Protein AF-A0A962LWP1-F1 (afdb_monomer_lite)

Secondary structure (DSSP, 8-state):
-GGGSTT----S---SS--SEEEEEETTEEEEEE--

Radius of gyration: 14.95 Å; chains: 1; bounding box: 28×17×37 Å

Sequence (36 aa):
KINNITGVVTNGLFALKPADVLLLGTATGVKTLYAE

Structure (mmCIF, N/CA/C/O backbone):
data_AF-A0A962LWP1-F1
#
_entry.id   AF-A0A962LWP1-F1
#
loop_
_atom_site.group_PDB
_atom_site.id
_atom_site.type_symbol
_atom_site.label_atom_id
_atom_site.label_alt_id
_atom_site.label_comp_id
_atom_site.label_asym_id
_atom_site.label_entity_id
_atom_site.label_seq_id
_atom_site.pdbx_PDB_ins_code
_atom_site.Cartn_x
_atom_sit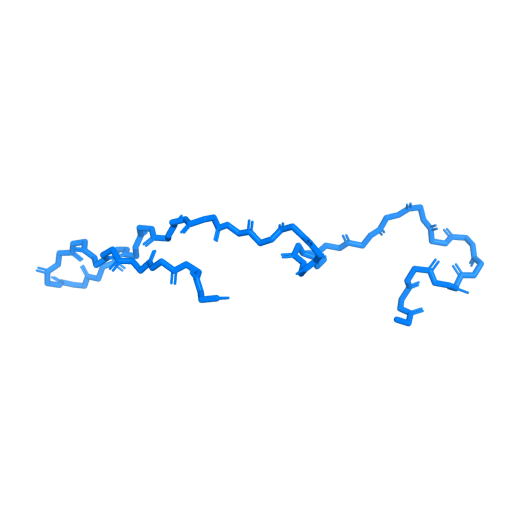e.Cartn_y
_atom_site.Cartn_z
_atom_site.occupancy
_atom_site.B_iso_or_equiv
_atom_site.auth_seq_id
_atom_site.auth_comp_id
_atom_site.auth_asym_id
_atom_site.auth_atom_id
_atom_site.pdbx_PDB_model_num
ATOM 1 N N . LYS A 1 1 ? 13.014 10.545 -9.199 1.00 87.56 1 LYS A N 1
ATOM 2 C CA . LYS A 1 1 ? 14.405 10.276 -9.656 1.00 87.56 1 LYS A CA 1
ATOM 3 C C . LYS A 1 1 ? 14.650 8.804 -9.984 1.00 87.56 1 LYS A C 1
ATOM 5 O O . LYS A 1 1 ? 15.240 8.558 -11.020 1.00 87.56 1 LYS A O 1
ATOM 10 N N . ILE A 1 2 ? 14.173 7.849 -9.175 1.00 96.81 2 ILE A N 1
ATOM 11 C CA . ILE A 1 2 ? 14.405 6.405 -9.394 1.00 96.81 2 ILE A CA 1
ATOM 12 C C . ILE A 1 2 ? 13.981 5.932 -10.799 1.00 96.81 2 ILE A C 1
ATOM 14 O O . ILE A 1 2 ? 14.753 5.253 -11.460 1.00 96.81 2 ILE A O 1
ATOM 18 N N . ASN A 1 3 ? 12.816 6.367 -11.295 1.00 96.88 3 ASN A N 1
ATOM 19 C CA . ASN A 1 3 ? 12.323 6.004 -12.637 1.00 96.88 3 ASN A CA 1
ATOM 20 C C . ASN A 1 3 ? 13.218 6.435 -13.808 1.00 96.88 3 ASN A C 1
ATOM 22 O O . ASN A 1 3 ? 13.052 5.917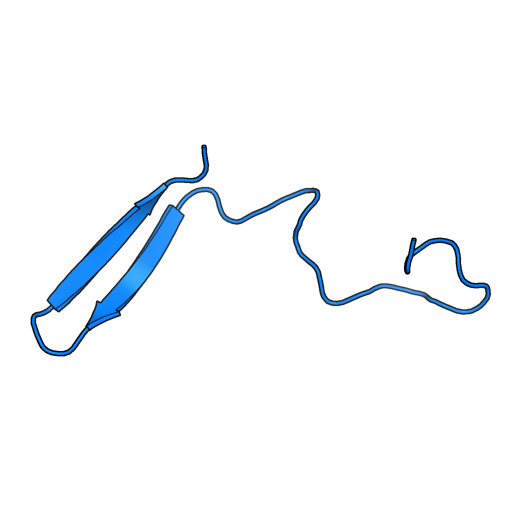 -14.902 1.00 96.88 3 ASN A O 1
ATOM 26 N N . ASN A 1 4 ? 14.149 7.370 -13.603 1.00 97.75 4 ASN A N 1
ATOM 27 C CA . ASN A 1 4 ? 15.010 7.873 -14.677 1.00 97.75 4 ASN A CA 1
ATOM 28 C C . ASN A 1 4 ? 16.371 7.158 -14.715 1.00 97.75 4 ASN A C 1
ATOM 30 O O . ASN A 1 4 ? 17.277 7.603 -15.414 1.00 97.75 4 ASN A O 1
ATOM 34 N N . ILE A 1 5 ? 16.548 6.090 -13.933 1.00 97.94 5 ILE A N 1
ATOM 35 C CA . ILE A 1 5 ? 17.762 5.276 -13.936 1.00 97.94 5 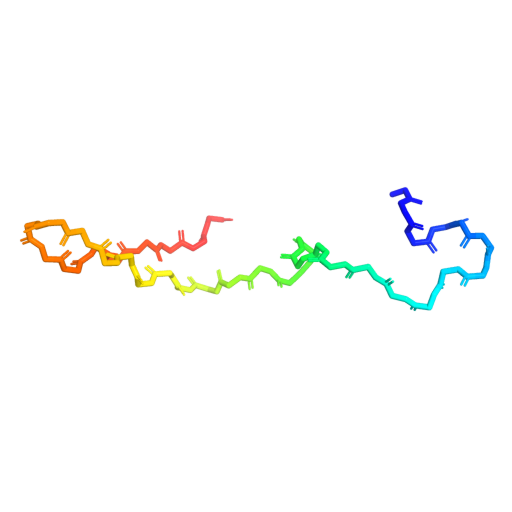ILE A CA 1
ATOM 36 C C . ILE A 1 5 ? 17.612 4.213 -15.030 1.00 97.94 5 ILE A C 1
ATOM 38 O O . ILE A 1 5 ? 16.677 3.415 -15.000 1.00 97.94 5 ILE A O 1
ATOM 42 N N . THR A 1 6 ? 18.531 4.190 -15.996 1.00 97.69 6 THR A N 1
ATOM 43 C CA . THR A 1 6 ? 18.525 3.206 -17.087 1.00 97.69 6 THR A CA 1
ATOM 44 C C . THR A 1 6 ? 18.493 1.777 -16.547 1.00 97.69 6 THR A C 1
ATOM 46 O O . THR A 1 6 ? 19.257 1.427 -15.651 1.00 97.69 6 THR A O 1
ATOM 49 N N . GLY A 1 7 ? 17.613 0.948 -17.109 1.00 97.75 7 GLY A N 1
ATOM 50 C CA . GLY A 1 7 ? 17.418 -0.439 -16.682 1.00 97.75 7 GLY A CA 1
ATOM 51 C C . GLY A 1 7 ? 16.400 -0.619 -15.551 1.00 97.75 7 GLY A C 1
ATOM 52 O O . GLY A 1 7 ? 16.019 -1.754 -15.271 1.00 97.75 7 GLY A O 1
ATOM 53 N N . VAL A 1 8 ? 15.901 0.460 -14.933 1.00 97.44 8 VAL A N 1
ATOM 54 C CA . VAL A 1 8 ? 14.755 0.373 -14.018 1.00 97.44 8 VAL A CA 1
ATOM 55 C C . VAL A 1 8 ? 13.481 0.151 -14.823 1.00 97.44 8 VAL A C 1
ATOM 57 O O . VAL A 1 8 ? 13.097 0.975 -15.646 1.00 97.44 8 VAL A O 1
ATOM 60 N N . VAL A 1 9 ? 12.812 -0.966 -14.551 1.00 97.69 9 VAL A N 1
ATOM 61 C CA . VAL A 1 9 ? 11.512 -1.293 -15.152 1.00 97.69 9 VAL A CA 1
ATOM 62 C C . VAL A 1 9 ? 10.379 -0.631 -14.368 1.00 97.69 9 VAL A C 1
ATOM 64 O O . VAL A 1 9 ? 9.493 -0.003 -14.937 1.00 97.69 9 VAL A O 1
ATOM 67 N N . THR A 1 10 ? 10.412 -0.755 -13.041 1.00 97.62 10 THR A N 1
ATOM 68 C CA . THR A 1 10 ? 9.457 -0.138 -12.118 1.00 97.62 10 THR A CA 1
ATOM 69 C C . THR A 1 10 ? 10.105 0.035 -10.748 1.00 97.62 10 THR A C 1
ATOM 71 O O . THR A 1 10 ? 11.141 -0.571 -10.462 1.00 97.62 10 THR A O 1
ATOM 74 N N . ASN A 1 11 ? 9.503 0.855 -9.892 1.00 97.44 11 ASN A N 1
ATOM 75 C CA . ASN A 1 11 ? 9.915 0.994 -8.502 1.00 97.44 11 ASN A CA 1
ATOM 76 C C . ASN A 1 11 ? 8.707 0.830 -7.566 1.00 97.44 11 ASN A C 1
ATOM 78 O O . ASN A 1 11 ? 7.568 1.048 -7.967 1.00 97.44 11 ASN A O 1
ATOM 82 N N . GLY A 1 12 ? 8.962 0.451 -6.314 1.00 97.44 12 GLY A N 1
ATOM 83 C CA . GLY A 1 12 ? 7.917 0.154 -5.328 1.00 97.44 12 GLY A CA 1
ATOM 84 C C . GLY A 1 12 ? 7.274 1.371 -4.656 1.00 97.44 12 GLY A C 1
ATOM 85 O O . GLY A 1 12 ? 6.535 1.192 -3.694 1.00 97.44 12 GLY A O 1
ATOM 86 N N . LEU A 1 13 ? 7.562 2.600 -5.093 1.00 97.69 13 LEU A N 1
ATOM 87 C CA . LEU A 1 13 ? 6.966 3.807 -4.522 1.00 97.69 13 LEU A CA 1
ATOM 88 C C . LEU A 1 13 ? 5.677 4.171 -5.260 1.00 97.69 13 LEU A C 1
ATOM 90 O O . LEU A 1 13 ? 5.690 4.728 -6.360 1.00 97.69 13 LEU A O 1
ATOM 94 N N . PHE A 1 14 ? 4.555 3.946 -4.590 1.00 96.38 14 PHE A N 1
ATOM 95 C CA . PHE A 1 14 ? 3.222 4.342 -5.039 1.00 96.38 14 PHE A CA 1
ATOM 96 C C . PHE A 1 14 ? 2.928 5.785 -4.601 1.00 96.38 14 PHE A C 1
ATOM 98 O O . PHE A 1 14 ? 2.052 6.037 -3.786 1.00 96.38 14 PHE A O 1
ATOM 105 N N . ALA A 1 15 ? 3.726 6.738 -5.098 1.00 95.31 15 ALA A N 1
ATOM 106 C CA . ALA A 1 15 ? 3.625 8.156 -4.723 1.00 95.31 15 ALA A CA 1
ATOM 107 C C . ALA A 1 15 ? 2.849 9.004 -5.746 1.00 95.31 15 ALA A C 1
ATOM 109 O O . ALA A 1 15 ? 2.132 9.917 -5.366 1.00 95.31 15 ALA A O 1
ATOM 110 N N . LEU A 1 16 ? 2.968 8.697 -7.045 1.00 95.75 16 LEU A N 1
ATOM 111 C CA . LEU A 1 16 ? 2.196 9.380 -8.099 1.00 95.75 16 LEU A CA 1
ATOM 112 C C . LEU A 1 16 ? 0.719 8.965 -8.108 1.00 95.75 16 LEU A C 1
ATOM 114 O O . LEU A 1 16 ? -0.130 9.707 -8.585 1.00 95.75 16 LEU A O 1
ATOM 118 N N . LYS A 1 17 ? 0.432 7.765 -7.602 1.00 95.88 17 LYS A N 1
ATOM 119 C CA . LYS A 1 17 ? -0.913 7.241 -7.388 1.00 95.88 17 LYS A CA 1
ATOM 120 C C . LYS A 1 17 ? -0.939 6.583 -6.004 1.00 95.88 17 LYS A C 1
ATOM 122 O O . LYS A 1 17 ? -0.662 5.382 -5.922 1.00 95.88 17 LYS A O 1
ATOM 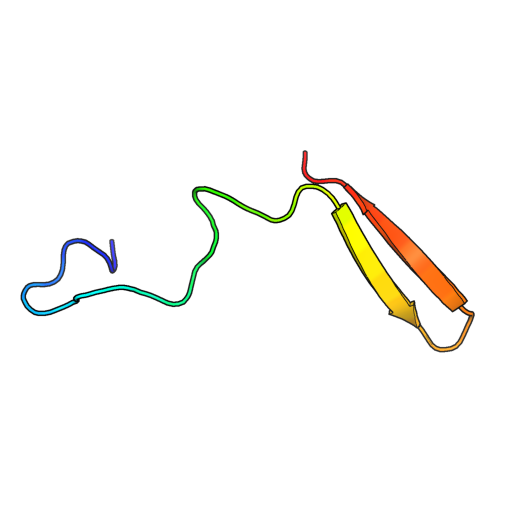127 N N . PRO A 1 18 ? -1.139 7.372 -4.934 1.00 97.56 18 PRO A N 1
ATOM 128 C CA . PRO A 1 18 ? -1.196 6.852 -3.575 1.00 97.56 18 PRO A CA 1
ATOM 129 C C . PRO A 1 18 ? -2.501 6.082 -3.345 1.00 97.56 18 PRO A C 1
ATOM 131 O O . PRO A 1 18 ? -3.360 5.999 -4.221 1.00 97.56 18 PRO A O 1
ATOM 134 N N . ALA A 1 19 ? -2.640 5.494 -2.160 1.00 97.44 19 ALA A N 1
ATOM 135 C CA . ALA A 1 19 ? -3.919 4.950 -1.727 1.00 97.44 19 ALA A CA 1
ATOM 136 C C . ALA A 1 19 ? -4.881 6.094 -1.379 1.00 97.44 19 ALA A C 1
ATOM 138 O O . ALA A 1 19 ? -4.493 7.001 -0.649 1.00 97.44 19 ALA A O 1
ATOM 139 N N . ASP A 1 20 ? -6.131 6.017 -1.835 1.00 97.69 20 ASP A N 1
ATOM 140 C CA . ASP A 1 20 ? -7.161 7.007 -1.489 1.00 97.69 20 ASP A CA 1
ATOM 141 C C . ASP A 1 20 ? -7.589 6.896 -0.014 1.00 97.69 20 ASP A C 1
ATOM 143 O O . ASP A 1 20 ? -7.883 7.893 0.646 1.00 97.69 20 ASP A O 1
ATOM 147 N N . VAL A 1 21 ? -7.600 5.665 0.516 1.00 97.62 21 VAL A N 1
ATOM 148 C CA . VAL A 1 21 ? -7.977 5.337 1.896 1.00 97.62 21 VAL A CA 1
ATOM 149 C C . VAL A 1 21 ? -7.014 4.293 2.465 1.00 97.62 21 VAL A C 1
ATOM 151 O O . VAL A 1 21 ? -6.736 3.279 1.824 1.00 97.62 21 VAL A O 1
ATOM 154 N N . LEU A 1 22 ? -6.544 4.504 3.695 1.00 98.12 22 LEU A N 1
ATOM 155 C CA . LEU A 1 22 ? -5.738 3.557 4.466 1.00 98.12 22 LEU A CA 1
ATOM 156 C C . LEU A 1 22 ? -6.516 3.085 5.701 1.00 98.12 22 LEU A C 1
ATOM 158 O O . LEU A 1 22 ? -6.882 3.882 6.562 1.00 98.12 22 LEU A O 1
ATOM 162 N N . LEU A 1 23 ? -6.720 1.770 5.805 1.00 98.12 23 LEU A N 1
ATOM 163 C CA . LEU A 1 23 ? -7.289 1.107 6.980 1.00 98.12 23 LEU A CA 1
ATOM 164 C C . LEU A 1 23 ? -6.156 0.560 7.855 1.00 98.12 23 LEU A C 1
ATOM 166 O O . LEU A 1 23 ? -5.584 -0.492 7.570 1.00 98.12 23 LEU A O 1
ATOM 170 N N . LEU A 1 24 ? -5.813 1.287 8.914 1.00 98.19 24 LEU A N 1
AT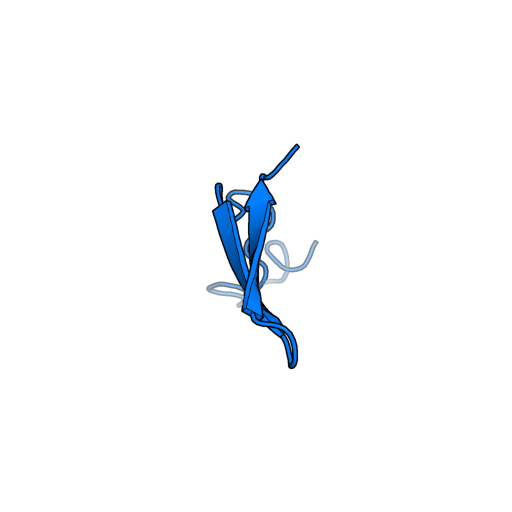OM 171 C CA . LEU A 1 24 ? -4.714 0.946 9.810 1.00 98.19 24 LEU A CA 1
ATOM 172 C C . LEU A 1 24 ? -5.220 0.137 11.009 1.00 98.19 24 LEU A C 1
ATOM 174 O O . LEU A 1 24 ? -5.944 0.657 11.856 1.00 98.19 24 LEU A O 1
ATOM 178 N N . GLY A 1 25 ? -4.811 -1.128 11.105 1.00 98.25 25 GLY A N 1
ATOM 179 C CA . GLY A 1 25 ? -5.045 -1.947 12.294 1.00 98.25 25 GLY A CA 1
ATOM 180 C C . GLY A 1 25 ? -4.183 -1.482 13.469 1.00 98.25 25 GLY A C 1
ATOM 181 O O . GLY A 1 25 ? -2.961 -1.404 13.354 1.00 98.25 25 GLY A O 1
ATOM 182 N N . THR A 1 26 ? -4.810 -1.181 14.603 1.00 98.25 26 THR A N 1
ATOM 183 C CA . THR A 1 26 ? -4.145 -0.791 15.856 1.00 98.25 26 THR A CA 1
ATOM 184 C C . THR A 1 26 ? -4.622 -1.681 17.004 1.00 98.25 26 THR A C 1
ATOM 186 O O . THR A 1 26 ? -5.633 -2.372 16.881 1.00 98.25 26 THR A O 1
ATOM 189 N N . ALA A 1 27 ? -3.933 -1.644 18.148 1.00 98.06 27 ALA A N 1
ATOM 190 C CA . ALA A 1 27 ? -4.334 -2.411 19.332 1.00 98.06 27 ALA A CA 1
ATOM 191 C C . ALA A 1 27 ? -5.739 -2.047 19.857 1.00 98.06 27 ALA A C 1
ATOM 193 O O . ALA A 1 27 ? -6.364 -2.854 20.537 1.00 98.06 27 ALA A O 1
ATOM 194 N N . THR A 1 28 ? -6.240 -0.849 19.544 1.00 97.31 28 THR A N 1
ATOM 195 C CA . THR A 1 28 ? -7.549 -0.353 19.995 1.00 97.31 28 THR A CA 1
ATOM 196 C C . THR A 1 28 ? -8.629 -0.418 18.912 1.00 97.31 28 THR A C 1
ATOM 198 O O . THR A 1 28 ? -9.764 -0.025 19.170 1.00 97.31 28 THR A O 1
ATOM 201 N N . GLY A 1 29 ? -8.308 -0.913 17.710 1.00 97.69 29 GLY A N 1
ATOM 202 C CA . GLY A 1 29 ? -9.244 -1.020 16.586 1.00 97.69 29 GLY A CA 1
ATOM 203 C C . GLY A 1 29 ? -8.671 -0.530 15.254 1.00 97.69 29 GLY A C 1
ATOM 204 O O . GLY A 1 29 ? -7.467 -0.313 15.114 1.00 97.69 29 GLY A O 1
ATOM 205 N N . VAL A 1 30 ? -9.538 -0.362 14.254 1.00 98.31 30 VAL A N 1
ATOM 206 C CA . VAL A 1 30 ? -9.156 0.112 12.913 1.00 98.31 30 VAL A CA 1
ATOM 207 C C . VAL A 1 30 ? -9.258 1.635 12.839 1.00 98.31 30 VAL A C 1
ATOM 209 O O . VAL A 1 30 ? -10.297 2.205 13.167 1.00 98.31 30 VAL A O 1
ATOM 212 N N . LYS A 1 31 ? -8.195 2.294 12.367 1.00 98.25 31 LYS A N 1
ATOM 213 C CA . LYS A 1 31 ? -8.179 3.726 12.054 1.00 98.25 31 LYS A CA 1
ATOM 214 C C . LYS A 1 31 ? -8.223 3.935 10.542 1.00 98.25 31 LYS A C 1
ATOM 216 O O . LYS A 1 31 ? -7.348 3.452 9.832 1.00 98.25 31 LYS A O 1
ATOM 221 N N . THR A 1 32 ? -9.198 4.702 10.071 1.00 98.31 32 THR A N 1
ATOM 222 C CA . THR A 1 32 ? -9.299 5.106 8.663 1.00 98.31 32 THR A CA 1
ATOM 223 C C . THR A 1 32 ? -8.574 6.430 8.443 1.00 98.31 32 THR A C 1
ATOM 225 O O . THR A 1 32 ? -8.807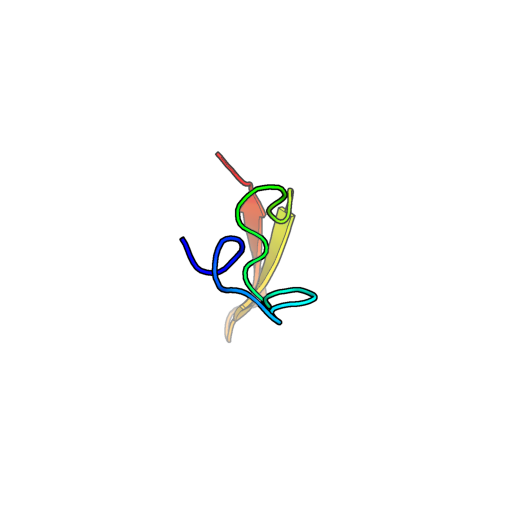 7.392 9.176 1.00 98.31 32 THR A O 1
ATOM 228 N N . LEU A 1 33 ? -7.695 6.477 7.446 1.00 98.00 33 LEU A N 1
ATOM 229 C CA . LEU A 1 33 ? -6.970 7.668 6.997 1.00 98.00 33 LEU A CA 1
ATOM 230 C C . LEU A 1 33 ? -7.268 7.901 5.511 1.00 98.00 33 LEU A C 1
ATOM 232 O O . LEU A 1 33 ? -7.435 6.933 4.774 1.00 98.00 33 LEU A O 1
ATOM 236 N N . TYR A 1 34 ? -7.318 9.158 5.079 1.00 97.75 34 TYR A N 1
ATOM 237 C CA . TYR A 1 34 ? -7.562 9.548 3.686 1.00 97.75 34 TYR A CA 1
ATOM 238 C C . TYR A 1 34 ? -6.336 10.280 3.138 1.00 97.75 34 TYR A C 1
ATOM 240 O O . TYR A 1 34 ? -5.630 10.932 3.910 1.00 97.75 34 TYR A O 1
ATOM 248 N N . ALA A 1 35 ? -6.066 10.143 1.839 1.00 91.31 35 ALA A N 1
ATOM 249 C CA . ALA A 1 35 ? -5.044 10.950 1.177 1.00 91.31 35 ALA A CA 1
ATOM 250 C C . ALA A 1 35 ? -5.501 12.416 1.076 1.00 91.31 35 ALA A C 1
ATOM 252 O O . ALA A 1 35 ? -6.661 12.675 0.754 1.00 91.31 35 ALA A O 1
ATOM 253 N N . GLU A 1 36 ? -4.590 13.345 1.367 1.00 75.38 36 GLU A N 1
ATOM 254 C CA . GLU A 1 36 ? -4.760 14.789 1.137 1.00 75.38 36 GLU A CA 1
ATOM 255 C C . GLU A 1 36 ? -4.227 15.198 -0.240 1.00 75.38 36 GLU A C 1
ATOM 257 O O . GLU A 1 36 ? -3.200 14.620 -0.675 1.00 75.38 36 GLU A O 1
#

Foldseek 3Di:
DQVPDPPDPDDPDCPVPDDQWDFDQDPVGTDIDGDD

pLDDT: mean 96.46, std 4.1, range [75.38, 98.31]